Protein AF-A0A958HWY1-F1 (afdb_monomer_lite)

pLDDT: mean 85.23, std 18.1, range [46.81, 98.38]

Secondary structure (DSSP, 8-state):
----------------S--S--TTT---HHHHHHHHHHHHH--SHHHHHHHHHHHHHHH-SPPHHHHHHHHHHHH-

Foldseek 3Di:
DD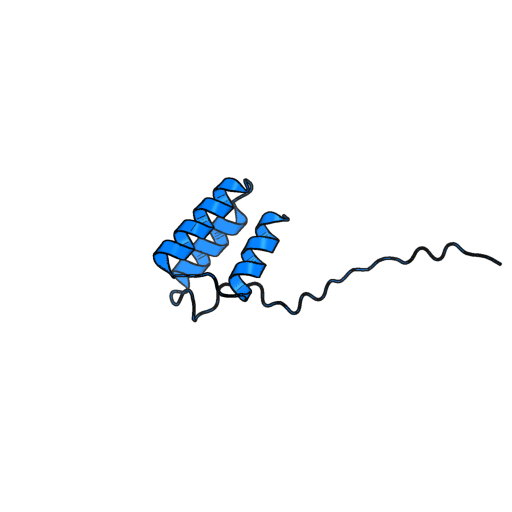DDPPPPPPPPVPPPQQQAQDCLQPVDPVVRVVLVVVLVPDDDLVVLVVSQVVSCVPRNHGDRNPVNNSVVSNVD

Sequence (76 aa):
FLEDRMPRVDAAVEIDAEMHLPDSYIVSPNEKVVIYHRLLNLEEQHLIDNLVEELKDRFGPLPPPAENLIEMVKIK

Radius of gyration: 17.13 Å; chains: 1; bounding box: 25×46×46 Å

Structure (mmCIF, N/CA/C/O backbone):
data_AF-A0A958HWY1-F1
#
_entry.id   AF-A0A958HWY1-F1
#
loop_
_atom_site.group_PDB
_atom_site.id
_atom_site.type_symbol
_atom_site.label_atom_id
_atom_site.label_alt_id
_atom_site.label_comp_id
_atom_site.label_asym_id
_atom_site.label_entity_id
_atom_site.label_seq_id
_atom_site.pdbx_PDB_ins_code
_atom_site.Cartn_x
_atom_site.Cartn_y
_atom_site.Cartn_z
_atom_site.occupancy
_atom_site.B_iso_or_equiv
_atom_site.auth_seq_id
_atom_site.auth_comp_id
_atom_site.auth_asym_id
_atom_site.auth_atom_id
_atom_site.pdbx_PDB_model_num
ATOM 1 N N . PHE A 1 1 ? -11.370 -38.747 34.564 1.00 48.66 1 PHE A N 1
ATOM 2 C CA . PHE A 1 1 ? -12.766 -38.508 34.155 1.00 48.66 1 PHE A CA 1
ATOM 3 C C . PHE A 1 1 ? -13.161 -37.165 34.752 1.00 48.66 1 PHE A C 1
ATOM 5 O O . PHE A 1 1 ? -13.153 -37.086 35.965 1.00 48.66 1 PHE A O 1
ATOM 12 N N . LEU A 1 2 ? -13.380 -36.057 34.056 1.00 48.41 2 LEU A N 1
ATOM 13 C CA . LEU A 1 2 ? -13.472 -35.711 32.641 1.00 48.41 2 LEU A CA 1
ATOM 14 C C . LEU A 1 2 ? -13.055 -34.228 32.513 1.00 48.41 2 LEU A C 1
ATOM 16 O O . LEU A 1 2 ? -13.241 -33.464 33.452 1.00 48.41 2 LEU A O 1
ATOM 20 N N . GLU A 1 3 ? -12.477 -33.899 31.360 1.00 55.53 3 GLU A N 1
ATOM 21 C CA . GLU A 1 3 ? -12.664 -32.648 30.607 1.00 55.53 3 GLU A CA 1
ATOM 22 C C . GLU A 1 3 ? -12.516 -31.298 31.326 1.00 55.53 3 GLU A C 1
ATOM 24 O O . GLU A 1 3 ? -13.462 -30.747 31.869 1.00 55.53 3 GLU A O 1
ATOM 29 N N . ASP A 1 4 ? -11.357 -30.674 31.115 1.00 54.16 4 ASP A N 1
ATOM 30 C CA . ASP A 1 4 ? -11.362 -29.329 30.530 1.00 54.16 4 ASP A CA 1
ATOM 31 C C . ASP A 1 4 ? -10.213 -29.223 29.519 1.00 54.16 4 ASP A C 1
ATOM 33 O O . ASP A 1 4 ? -9.170 -28.605 29.733 1.00 54.16 4 ASP A O 1
ATOM 37 N N . ARG A 1 5 ? -10.356 -29.960 28.412 1.00 55.78 5 ARG A N 1
ATOM 38 C CA . ARG A 1 5 ? -9.527 -29.740 27.226 1.00 55.78 5 ARG A CA 1
ATOM 39 C C . ARG A 1 5 ? -10.136 -28.555 26.488 1.00 55.78 5 ARG A C 1
ATOM 41 O O . ARG A 1 5 ? -10.785 -28.756 25.466 1.00 55.78 5 ARG A O 1
ATOM 48 N N . MET A 1 6 ? -9.936 -27.340 26.999 1.00 57.19 6 MET A N 1
ATOM 49 C CA . MET A 1 6 ? -10.125 -26.157 26.164 1.00 57.19 6 MET A CA 1
ATOM 50 C C . MET A 1 6 ? -9.254 -26.365 24.920 1.00 57.19 6 MET A C 1
ATOM 52 O O . MET A 1 6 ? -8.041 -26.565 25.074 1.00 57.19 6 MET A O 1
ATOM 56 N N . PRO A 1 7 ? -9.810 -26.383 23.697 1.00 55.16 7 PRO A N 1
ATOM 57 C CA . PRO A 1 7 ? -8.959 -26.287 22.533 1.00 55.16 7 PRO A CA 1
ATOM 58 C C . PRO A 1 7 ? -8.275 -24.928 22.654 1.00 55.16 7 PRO A C 1
ATOM 60 O O . PRO A 1 7 ? -8.921 -23.886 22.548 1.00 55.16 7 PRO A O 1
ATOM 63 N N . ARG A 1 8 ? -6.968 -24.926 22.936 1.00 55.59 8 ARG A N 1
ATOM 64 C CA . ARG A 1 8 ? -6.153 -23.766 22.603 1.00 55.59 8 ARG A CA 1
ATOM 65 C C . ARG A 1 8 ? -6.299 -23.632 21.104 1.00 55.59 8 ARG A C 1
ATOM 67 O O . ARG A 1 8 ? -5.778 -24.451 20.350 1.00 55.59 8 ARG A O 1
ATOM 74 N N . VAL A 1 9 ? -7.105 -22.667 20.689 1.00 54.53 9 VAL A N 1
ATOM 75 C CA . VAL A 1 9 ? -7.105 -22.214 19.312 1.00 54.53 9 VAL A CA 1
ATOM 76 C C . VAL A 1 9 ? -5.793 -21.459 19.166 1.00 54.53 9 VAL A C 1
ATOM 78 O O . VAL A 1 9 ? -5.743 -20.238 19.256 1.00 54.53 9 VAL A O 1
ATOM 81 N N . ASP A 1 10 ? -4.707 -22.208 19.000 1.00 49.19 10 ASP A N 1
ATOM 82 C CA . ASP A 1 10 ? -3.505 -21.696 18.369 1.00 49.19 10 ASP A CA 1
ATOM 83 C C . ASP A 1 10 ? -3.876 -21.537 16.890 1.00 49.19 10 ASP A C 1
ATOM 85 O O . ASP A 1 10 ? -3.519 -22.348 16.040 1.00 49.19 10 ASP A O 1
ATOM 89 N N . ALA A 1 11 ? -4.692 -20.523 16.584 1.00 48.94 11 ALA A N 1
ATOM 90 C CA . ALA A 1 11 ? -4.879 -20.055 15.222 1.00 48.94 11 ALA A CA 1
ATOM 91 C C . ALA A 1 11 ? -3.595 -19.325 14.825 1.00 48.94 11 ALA A C 1
ATOM 93 O O . ALA A 1 11 ? -3.564 -18.107 14.675 1.00 48.94 11 ALA A O 1
ATOM 94 N N . ALA A 1 12 ? -2.513 -20.084 14.660 1.00 49.00 12 ALA A N 1
ATOM 95 C CA . ALA A 1 12 ? -1.507 -19.722 13.689 1.00 49.00 12 ALA A CA 1
ATOM 96 C C . ALA A 1 12 ? -2.202 -19.876 12.337 1.00 49.00 12 ALA A C 1
ATOM 98 O O . ALA A 1 12 ? -2.203 -20.946 11.731 1.00 49.00 12 ALA A O 1
ATOM 99 N N . VAL A 1 13 ? -2.913 -18.827 11.923 1.00 46.81 13 VAL A N 1
ATOM 100 C CA . VAL A 1 13 ? -3.331 -18.706 10.538 1.00 46.81 13 VAL A CA 1
ATOM 101 C C . VAL A 1 13 ? -2.019 -18.541 9.779 1.00 46.81 13 VAL A C 1
ATOM 103 O O . VAL A 1 13 ? -1.476 -17.442 9.697 1.00 46.81 13 VAL A O 1
ATOM 106 N N . GLU A 1 14 ? -1.448 -19.651 9.314 1.00 48.09 14 GLU A N 1
ATOM 107 C CA . GLU A 1 14 ? -0.447 -19.635 8.254 1.00 48.09 14 GLU A CA 1
ATOM 108 C C . GLU A 1 14 ? -1.170 -19.111 7.016 1.00 48.09 14 GLU A C 1
ATOM 110 O O . GLU A 1 14 ? -1.716 -19.853 6.201 1.00 48.09 14 GLU A O 1
ATOM 115 N N . ILE A 1 15 ? -1.280 -17.786 6.946 1.00 52.16 15 ILE A N 1
ATOM 116 C CA . ILE A 1 15 ? -1.700 -17.089 5.750 1.00 52.16 15 ILE A CA 1
ATOM 117 C C . ILE A 1 15 ? -0.519 -17.235 4.794 1.00 52.16 15 ILE A C 1
ATOM 119 O O . ILE A 1 15 ? 0.375 -16.398 4.758 1.00 52.16 15 ILE A O 1
ATOM 123 N N . ASP A 1 16 ? -0.540 -18.303 4.000 1.00 53.78 16 ASP A N 1
ATOM 124 C CA . ASP A 1 16 ? 0.289 -18.467 2.797 1.00 53.78 16 ASP A CA 1
ATOM 125 C C . ASP A 1 16 ? -0.132 -17.467 1.692 1.00 53.78 16 ASP A C 1
ATOM 127 O O . ASP A 1 16 ? 0.254 -17.564 0.530 1.00 53.78 16 ASP A O 1
ATOM 131 N N . ALA A 1 17 ? -0.988 -16.497 2.036 1.00 59.72 17 ALA A N 1
ATOM 132 C CA . ALA A 1 17 ? -1.307 -15.374 1.186 1.00 59.72 17 ALA A CA 1
ATOM 133 C C . ALA A 1 17 ? -0.162 -14.372 1.298 1.00 59.72 17 ALA A C 1
ATOM 135 O O . ALA A 1 17 ? 0.028 -13.693 2.307 1.00 59.72 17 ALA A O 1
ATOM 136 N N . GLU A 1 18 ? 0.621 -14.306 0.234 1.00 80.06 18 GLU A N 1
ATOM 137 C CA . GLU A 1 18 ? 1.607 -13.266 0.025 1.00 80.06 18 GLU A CA 1
ATOM 138 C C . GLU A 1 18 ? 0.982 -11.891 0.339 1.00 80.06 18 GLU A C 1
ATOM 140 O O . GLU A 1 18 ? 0.015 -11.491 -0.296 1.00 80.06 18 GLU A O 1
ATOM 145 N N . MET A 1 19 ? 1.495 -11.181 1.348 1.00 89.06 19 MET A N 1
ATOM 146 C CA . MET A 1 19 ? 0.997 -9.868 1.792 1.00 89.06 19 MET A CA 1
ATOM 147 C C . MET A 1 19 ? 2.058 -8.809 1.515 1.00 89.06 19 MET A C 1
ATOM 149 O O . MET A 1 19 ? 2.805 -8.391 2.400 1.00 89.06 19 MET A O 1
ATOM 153 N N . HIS A 1 20 ? 2.188 -8.418 0.253 1.00 93.25 20 HIS A N 1
ATOM 154 C CA . HIS A 1 20 ? 3.224 -7.485 -0.173 1.00 93.25 20 HIS A CA 1
ATOM 155 C C . HIS A 1 20 ? 2.799 -6.714 -1.421 1.00 93.25 20 HIS A C 1
ATOM 157 O O . HIS A 1 20 ? 1.875 -7.100 -2.128 1.00 93.25 20 HIS A O 1
ATOM 163 N N . LEU A 1 21 ? 3.507 -5.624 -1.712 1.00 95.69 21 LEU A N 1
ATOM 164 C CA . LEU A 1 21 ? 3.416 -4.893 -2.975 1.00 95.69 21 LEU A CA 1
ATOM 165 C C . LEU A 1 21 ? 4.336 -5.568 -4.008 1.00 95.69 21 LEU A C 1
ATOM 167 O O . LEU A 1 21 ? 5.562 -5.453 -3.863 1.00 95.69 21 LEU A O 1
ATOM 171 N N . PRO A 1 22 ? 3.811 -6.260 -5.039 1.00 95.75 22 PRO A N 1
ATOM 172 C CA . PRO A 1 22 ? 4.635 -6.980 -6.014 1.00 95.75 22 PRO A C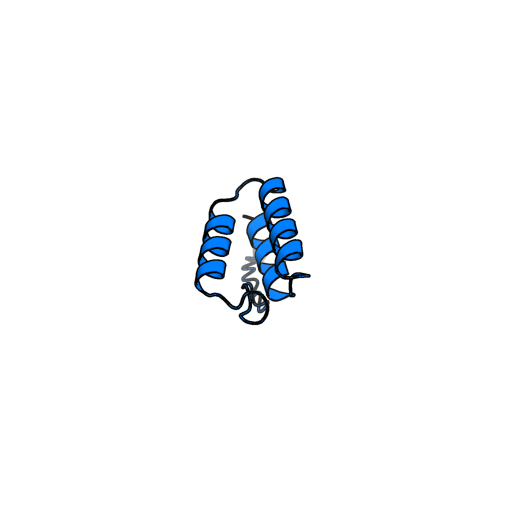A 1
ATOM 173 C C . PRO A 1 22 ? 5.450 -6.033 -6.903 1.00 95.75 22 PRO A C 1
ATOM 175 O O . PRO A 1 22 ? 5.049 -4.895 -7.148 1.00 95.75 22 PRO A O 1
ATOM 178 N N . ASP A 1 23 ? 6.607 -6.480 -7.406 1.00 95.00 23 ASP A N 1
ATOM 179 C CA . ASP A 1 23 ? 7.431 -5.707 -8.367 1.00 95.00 23 ASP A CA 1
ATOM 180 C C . ASP A 1 23 ? 6.684 -5.432 -9.679 1.00 95.00 23 ASP A C 1
ATOM 182 O O . ASP A 1 23 ? 6.921 -4.419 -10.329 1.00 95.00 23 ASP A O 1
ATOM 186 N N . SER A 1 24 ? 5.736 -6.302 -10.039 1.00 94.06 24 SER A N 1
ATOM 187 C CA . SER A 1 24 ? 4.855 -6.123 -11.195 1.00 94.06 24 SER A CA 1
ATOM 188 C C . SER A 1 24 ? 3.823 -5.007 -11.021 1.00 94.06 24 SER A C 1
ATOM 190 O O . SER A 1 24 ? 3.281 -4.543 -12.020 1.00 94.06 24 SER A O 1
ATOM 192 N N . TYR A 1 25 ? 3.544 -4.580 -9.786 1.00 97.31 25 TYR A N 1
ATOM 193 C CA . TYR A 1 25 ? 2.560 -3.538 -9.495 1.00 97.31 25 TYR A CA 1
ATOM 194 C C . TYR A 1 25 ? 3.215 -2.175 -9.278 1.00 97.31 25 TYR A C 1
ATOM 196 O O . TYR A 1 25 ? 2.816 -1.182 -9.878 1.00 97.31 25 TYR A O 1
ATOM 204 N N . ILE A 1 26 ? 4.272 -2.132 -8.465 1.00 97.06 26 ILE A N 1
ATOM 205 C CA . ILE A 1 26 ? 5.077 -0.926 -8.256 1.00 97.06 26 ILE A CA 1
ATOM 206 C C . ILE A 1 26 ? 6.523 -1.296 -8.556 1.00 97.06 26 ILE A C 1
ATOM 208 O O . ILE A 1 26 ? 7.150 -2.008 -7.785 1.00 97.06 26 ILE A O 1
ATOM 212 N N . VAL A 1 27 ? 7.072 -0.818 -9.670 1.00 95.94 27 VAL A N 1
ATOM 213 C CA . VAL A 1 27 ? 8.433 -1.200 -10.093 1.00 95.94 27 VAL A CA 1
ATOM 214 C C . VAL A 1 27 ? 9.504 -0.503 -9.249 1.00 95.94 27 VAL A C 1
ATOM 216 O O . VAL A 1 27 ? 10.562 -1.068 -8.990 1.00 95.94 27 VAL A O 1
ATOM 219 N N . SER A 1 28 ? 9.243 0.732 -8.808 1.00 97.56 28 SER A N 1
ATOM 220 C CA . SER A 1 28 ? 10.211 1.544 -8.067 1.00 97.56 28 SER A CA 1
ATOM 221 C C . SER A 1 28 ? 10.334 1.094 -6.604 1.00 97.56 28 SER A C 1
ATOM 223 O O . SER A 1 28 ? 9.376 1.241 -5.836 1.00 97.56 28 SER A O 1
ATOM 225 N N . PRO A 1 29 ? 11.518 0.634 -6.152 1.00 93.88 29 PRO A N 1
ATOM 226 C CA . PRO A 1 29 ? 11.723 0.252 -4.754 1.00 93.88 29 PRO A CA 1
ATOM 227 C C . PRO A 1 29 ? 11.512 1.421 -3.787 1.00 93.88 29 PRO A C 1
ATOM 229 O O . PRO A 1 29 ? 10.952 1.244 -2.707 1.00 93.88 29 PRO A O 1
ATOM 232 N N . ASN A 1 30 ? 11.903 2.635 -4.188 1.00 97.25 30 ASN A N 1
ATOM 233 C CA . ASN A 1 30 ? 11.727 3.829 -3.366 1.00 97.25 30 ASN A CA 1
ATOM 234 C C . ASN A 1 30 ? 10.242 4.160 -3.171 1.00 97.25 30 ASN A C 1
ATOM 236 O O . ASN A 1 30 ? 9.842 4.512 -2.063 1.00 97.25 30 ASN A O 1
ATOM 240 N N . GLU A 1 31 ? 9.414 4.016 -4.213 1.00 96.94 31 GLU A N 1
ATOM 241 C CA . GLU A 1 31 ? 7.968 4.227 -4.080 1.00 96.94 31 GLU A CA 1
ATOM 242 C C . GLU A 1 31 ? 7.347 3.190 -3.150 1.00 96.94 31 GLU A C 1
ATOM 244 O O . GLU A 1 31 ? 6.588 3.566 -2.260 1.00 96.94 31 GLU A O 1
ATOM 249 N N . LYS A 1 32 ? 7.729 1.910 -3.267 1.00 96.75 32 LYS A N 1
ATOM 250 C CA . LYS A 1 32 ? 7.261 0.876 -2.333 1.00 96.75 32 LYS A CA 1
ATOM 251 C C . LYS A 1 32 ? 7.572 1.224 -0.886 1.00 96.75 32 LYS A C 1
ATOM 253 O O . LYS A 1 32 ? 6.682 1.140 -0.048 1.00 96.75 32 LYS A O 1
ATOM 258 N N . VAL A 1 33 ? 8.807 1.634 -0.589 1.00 97.00 33 VAL A N 1
ATOM 259 C CA . VAL A 1 33 ? 9.213 2.021 0.773 1.00 97.00 33 VAL A CA 1
ATOM 260 C C . VAL A 1 33 ? 8.346 3.163 1.300 1.00 97.00 33 VAL A C 1
ATOM 262 O O . VAL A 1 33 ? 7.891 3.105 2.441 1.00 97.00 33 VAL A O 1
ATOM 265 N N . VAL A 1 34 ? 8.057 4.169 0.470 1.00 97.69 34 VAL A N 1
ATOM 266 C CA . VAL A 1 34 ? 7.162 5.275 0.844 1.00 97.69 34 VAL A CA 1
ATOM 267 C C . VAL A 1 34 ? 5.746 4.772 1.132 1.00 97.69 34 VAL A C 1
ATOM 269 O O . VAL A 1 34 ? 5.166 5.162 2.144 1.00 97.69 34 VAL A O 1
ATOM 272 N N . ILE A 1 35 ? 5.186 3.895 0.292 1.00 97.19 35 ILE A N 1
ATOM 273 C CA . ILE A 1 35 ? 3.844 3.334 0.512 1.00 97.19 35 ILE A CA 1
ATOM 274 C C . ILE A 1 35 ? 3.802 2.486 1.788 1.00 97.19 35 ILE A C 1
ATOM 276 O O . ILE A 1 35 ? 2.903 2.681 2.602 1.00 97.19 35 ILE A O 1
ATOM 280 N N . TYR A 1 36 ? 4.791 1.620 2.023 1.00 95.94 36 TYR A N 1
ATOM 281 C CA . TYR A 1 36 ? 4.884 0.851 3.268 1.00 95.94 36 TYR A CA 1
ATOM 282 C C . TYR A 1 36 ? 4.965 1.763 4.493 1.00 95.94 36 TYR A C 1
ATOM 284 O O . TYR A 1 36 ? 4.254 1.546 5.471 1.00 95.94 36 TYR A O 1
ATOM 292 N N . HIS A 1 37 ? 5.776 2.822 4.436 1.00 96.25 37 HIS A N 1
ATOM 293 C CA . HIS A 1 37 ? 5.866 3.781 5.532 1.00 96.25 37 HIS A CA 1
ATOM 294 C C . HIS A 1 37 ? 4.529 4.491 5.773 1.00 96.25 37 HIS A C 1
ATOM 296 O O . HIS A 1 37 ? 4.143 4.689 6.921 1.00 96.25 37 HIS A O 1
ATOM 302 N N . ARG A 1 38 ? 3.789 4.854 4.719 1.00 96.62 38 ARG A N 1
ATOM 303 C CA . ARG A 1 38 ? 2.441 5.422 4.865 1.00 96.62 38 ARG A CA 1
ATOM 304 C C . ARG A 1 38 ? 1.503 4.423 5.539 1.00 96.62 38 ARG A C 1
ATOM 306 O O . ARG A 1 38 ? 0.932 4.771 6.562 1.00 96.62 38 ARG A O 1
ATOM 313 N N . LEU A 1 39 ? 1.420 3.186 5.044 1.00 94.62 39 LEU A N 1
ATOM 314 C CA . LEU A 1 39 ? 0.565 2.133 5.611 1.00 94.62 39 LEU A CA 1
ATOM 315 C C . LEU A 1 39 ? 0.829 1.886 7.103 1.00 94.62 39 LEU A C 1
ATOM 317 O O . LEU A 1 39 ? -0.113 1.702 7.863 1.00 94.62 39 LEU A O 1
ATOM 321 N N . LEU A 1 40 ? 2.089 1.939 7.546 1.00 91.81 40 LEU A N 1
ATOM 322 C CA . LEU A 1 40 ? 2.439 1.755 8.959 1.00 91.81 40 LEU A CA 1
ATOM 323 C C . LEU A 1 40 ? 1.928 2.872 9.885 1.00 91.81 40 LEU A C 1
ATOM 325 O O . LEU A 1 40 ? 1.735 2.612 11.075 1.00 91.81 40 LEU A O 1
ATOM 329 N N . ASN A 1 41 ? 1.742 4.085 9.354 1.00 94.19 41 ASN A N 1
ATOM 330 C CA . ASN A 1 41 ? 1.382 5.291 10.107 1.00 94.19 41 ASN A CA 1
ATOM 331 C C . ASN A 1 41 ? -0.091 5.704 9.941 1.00 94.19 41 ASN A C 1
ATOM 333 O O . ASN A 1 41 ? -0.504 6.711 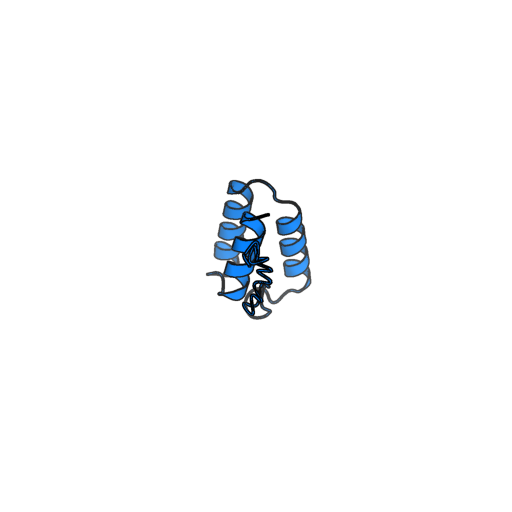10.513 1.00 94.19 41 ASN A O 1
ATOM 337 N N . LEU A 1 42 ? -0.875 4.979 9.141 1.00 94.50 42 LEU A N 1
ATOM 338 C CA . LEU A 1 42 ? -2.313 5.206 9.030 1.00 94.50 42 LEU A CA 1
ATOM 339 C C . LEU A 1 42 ? -3.046 4.373 10.086 1.00 94.50 42 LEU A C 1
ATOM 341 O O . LEU A 1 42 ? -2.854 3.164 10.157 1.00 94.50 42 LEU A O 1
ATOM 345 N N . GLU A 1 43 ? -3.883 5.031 10.886 1.00 88.94 43 GLU A N 1
ATOM 346 C CA . GLU A 1 43 ? -4.722 4.390 11.917 1.00 88.94 43 GLU A CA 1
ATOM 347 C C . GLU A 1 43 ? -6.216 4.471 11.572 1.00 88.94 43 GLU A C 1
ATOM 349 O O . GLU A 1 43 ? -7.023 3.645 11.981 1.00 88.94 43 GLU A O 1
ATOM 354 N N . GLU A 1 44 ? -6.593 5.473 10.783 1.00 93.62 44 GLU A N 1
ATOM 355 C CA . GLU A 1 44 ? -7.974 5.737 10.405 1.00 93.62 44 GLU A CA 1
ATOM 356 C C . GLU A 1 44 ? -8.331 5.003 9.108 1.00 93.62 44 GLU A C 1
ATOM 358 O O . GLU A 1 44 ? -7.705 5.222 8.064 1.00 93.62 44 GLU A O 1
ATOM 363 N N . GLN A 1 45 ? -9.393 4.193 9.139 1.00 93.06 45 GLN A N 1
ATOM 364 C CA . GLN A 1 45 ? -9.823 3.381 7.994 1.00 93.06 45 GLN A CA 1
ATOM 365 C C . GLN A 1 45 ? -10.054 4.218 6.724 1.00 93.06 45 GLN A C 1
ATOM 367 O O . GLN A 1 45 ? -9.624 3.830 5.639 1.00 93.06 45 GLN A O 1
ATOM 372 N N . HIS A 1 46 ? -10.639 5.412 6.866 1.00 95.44 46 HIS A N 1
ATOM 373 C CA . HIS A 1 46 ? -10.890 6.310 5.737 1.00 95.44 46 HIS A CA 1
ATOM 374 C C . HIS A 1 46 ? -9.597 6.825 5.076 1.00 95.44 46 HIS A C 1
ATOM 376 O O . HIS A 1 46 ? -9.574 7.080 3.873 1.00 95.44 46 HIS A O 1
ATOM 382 N N . LEU A 1 47 ? -8.501 6.974 5.832 1.00 96.56 47 LEU A N 1
ATOM 383 C CA . LEU A 1 47 ? -7.208 7.373 5.268 1.00 96.56 47 LEU A CA 1
ATOM 384 C C . LEU A 1 47 ? -6.559 6.222 4.497 1.00 96.56 47 LEU A C 1
ATOM 386 O O . LEU A 1 47 ? -5.912 6.461 3.477 1.00 96.56 47 LEU A O 1
ATOM 390 N N . ILE A 1 48 ? -6.752 4.985 4.962 1.00 96.44 48 ILE A N 1
ATOM 391 C CA . ILE A 1 48 ? -6.317 3.784 4.242 1.00 96.44 48 ILE A CA 1
ATOM 392 C C . ILE A 1 48 ? -7.087 3.671 2.923 1.00 96.44 48 ILE A C 1
ATOM 394 O O . ILE A 1 48 ? -6.475 3.444 1.884 1.00 96.44 48 ILE A O 1
ATOM 398 N N . ASP A 1 49 ? -8.401 3.902 2.934 1.00 96.75 49 ASP A N 1
ATOM 399 C CA . ASP A 1 49 ? -9.220 3.894 1.717 1.00 96.75 49 ASP A CA 1
ATOM 400 C C . ASP A 1 49 ? -8.768 4.963 0.710 1.00 96.75 49 ASP A C 1
ATOM 402 O O . ASP A 1 49 ? -8.611 4.670 -0.474 1.00 96.75 49 ASP A O 1
ATOM 406 N N . ASN A 1 50 ? -8.446 6.175 1.174 1.00 98.00 50 ASN A N 1
ATOM 407 C CA . ASN A 1 50 ? -7.889 7.223 0.312 1.00 98.00 50 ASN A CA 1
ATOM 408 C C . ASN A 1 50 ? -6.549 6.812 -0.320 1.00 98.00 50 ASN A C 1
ATOM 410 O O . ASN A 1 50 ? -6.308 7.084 -1.496 1.00 98.00 50 ASN A O 1
ATOM 414 N N . LEU A 1 51 ? -5.673 6.150 0.445 1.00 97.56 51 LEU A N 1
ATOM 415 C CA . LEU A 1 51 ? -4.417 5.617 -0.082 1.00 97.56 51 LEU A CA 1
ATOM 416 C C . LEU A 1 51 ? -4.667 4.527 -1.131 1.00 97.56 51 LEU A C 1
ATOM 418 O O . LEU A 1 51 ? -3.984 4.497 -2.149 1.00 97.56 51 LEU A O 1
ATOM 422 N N . VAL A 1 52 ? -5.645 3.650 -0.910 1.00 97.75 52 VAL A N 1
ATOM 423 C CA . VAL A 1 52 ? -6.026 2.610 -1.874 1.00 97.75 52 VAL A CA 1
ATOM 424 C C . VAL A 1 52 ? -6.494 3.217 -3.192 1.00 97.75 52 VAL A C 1
ATOM 426 O O . VAL A 1 52 ? -6.070 2.757 -4.249 1.00 97.75 52 VAL A O 1
ATOM 429 N N . GLU A 1 53 ? -7.322 4.258 -3.152 1.00 98.38 53 GLU A N 1
ATOM 430 C CA . GLU A 1 53 ? -7.767 4.938 -4.372 1.00 98.38 53 GLU A CA 1
ATOM 431 C C . GLU A 1 53 ? -6.608 5.651 -5.085 1.00 98.38 53 GLU A C 1
ATOM 433 O O . GLU A 1 53 ? -6.502 5.561 -6.306 1.00 98.38 53 GLU A O 1
ATOM 438 N N . GLU A 1 54 ? -5.671 6.256 -4.345 1.00 98.19 54 GLU A N 1
ATOM 439 C CA . GLU A 1 54 ? -4.437 6.806 -4.927 1.00 98.19 54 GLU A CA 1
ATOM 440 C C . GLU A 1 54 ? -3.604 5.720 -5.632 1.00 98.19 54 GLU A C 1
ATOM 442 O O . GLU A 1 54 ? -3.097 5.936 -6.734 1.00 98.19 54 GLU A O 1
ATOM 447 N N . LEU A 1 55 ? -3.462 4.541 -5.016 1.00 97.94 55 LEU A N 1
ATOM 448 C CA . LEU A 1 55 ? -2.747 3.417 -5.621 1.00 97.94 55 LEU A CA 1
ATOM 449 C C . LEU A 1 55 ? -3.444 2.942 -6.900 1.00 97.94 55 LEU A C 1
ATOM 451 O O . LEU A 1 55 ? -2.775 2.716 -7.907 1.00 97.94 55 LEU A O 1
ATOM 455 N N . LYS A 1 56 ? -4.777 2.849 -6.885 1.00 98.06 56 LYS A N 1
ATOM 456 C CA . LYS A 1 56 ? -5.560 2.440 -8.055 1.00 98.06 56 LYS A CA 1
ATOM 457 C C . LYS A 1 56 ? -5.466 3.427 -9.210 1.00 98.06 56 LYS A C 1
ATOM 459 O O . LYS A 1 56 ? -5.311 2.994 -10.348 1.00 98.06 56 LYS A O 1
ATOM 464 N N . ASP A 1 57 ? -5.527 4.724 -8.927 1.00 98.12 57 ASP A N 1
ATOM 465 C CA . ASP A 1 57 ? -5.405 5.773 -9.943 1.00 98.12 57 ASP A CA 1
ATOM 4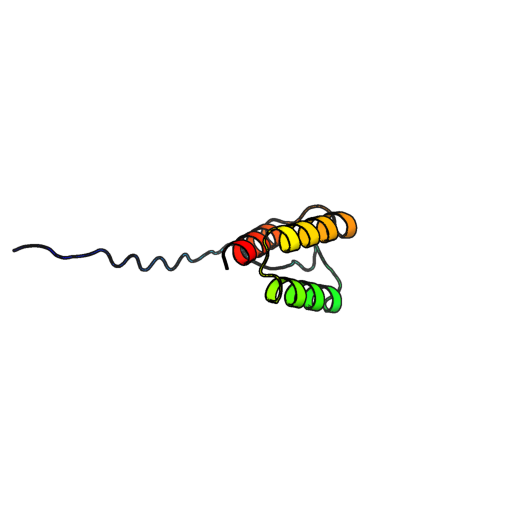66 C C . ASP A 1 57 ? -4.017 5.757 -10.605 1.00 98.12 57 ASP A C 1
ATOM 468 O O . ASP A 1 57 ? -3.885 5.882 -11.821 1.00 98.12 57 ASP A O 1
ATOM 472 N N . ARG A 1 58 ? -2.965 5.524 -9.810 1.00 97.31 58 ARG A N 1
ATOM 473 C CA . ARG A 1 58 ? -1.572 5.581 -10.280 1.00 97.31 58 ARG A CA 1
ATOM 474 C C . ARG A 1 58 ? -1.065 4.290 -10.917 1.00 97.31 58 ARG A C 1
ATOM 476 O O . ARG A 1 58 ? -0.288 4.351 -11.867 1.00 97.31 58 ARG A O 1
ATOM 483 N N . PHE A 1 59 ? -1.446 3.139 -10.370 1.00 97.00 59 PHE A N 1
ATOM 484 C CA . PHE A 1 59 ? -0.868 1.833 -10.712 1.00 97.00 59 PHE A CA 1
ATOM 485 C C . PHE A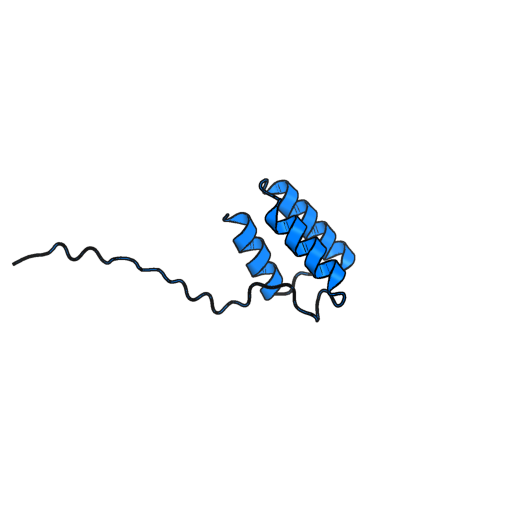 1 59 ? -1.905 0.838 -11.251 1.00 97.00 59 PHE A C 1
ATOM 487 O O . PHE A 1 59 ? -1.546 -0.254 -11.688 1.00 97.00 59 PHE A O 1
ATOM 494 N N . GLY A 1 60 ? -3.189 1.208 -11.260 1.00 97.31 60 GLY A N 1
ATOM 495 C CA . GLY A 1 60 ? -4.282 0.324 -11.649 1.00 97.31 60 GLY A CA 1
ATOM 496 C C . GLY A 1 60 ? -4.759 -0.576 -10.501 1.00 97.31 60 GLY A C 1
ATOM 497 O O . GLY A 1 60 ? -4.378 -0.378 -9.345 1.00 97.31 60 GLY A O 1
ATOM 498 N N . PRO A 1 61 ? -5.623 -1.565 -10.786 1.00 97.75 61 PRO A N 1
ATOM 499 C CA . PRO A 1 61 ? -6.240 -2.396 -9.754 1.00 97.75 61 PRO A CA 1
ATOM 500 C C . PRO A 1 61 ? -5.192 -3.117 -8.901 1.00 97.75 61 PRO A C 1
ATOM 502 O O . PRO A 1 61 ? -4.167 -3.569 -9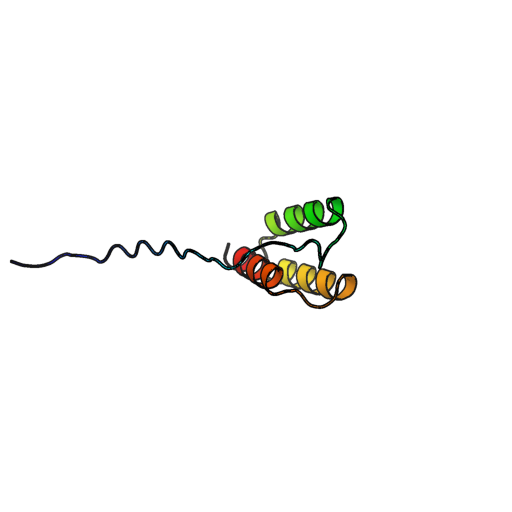.415 1.00 97.75 61 PRO A O 1
ATOM 505 N N . LEU A 1 62 ? -5.466 -3.233 -7.600 1.00 97.00 62 LEU A N 1
ATOM 506 C CA . LEU A 1 62 ? -4.583 -3.937 -6.678 1.00 97.00 62 LEU A CA 1
ATOM 507 C C . LEU A 1 62 ? -4.499 -5.421 -7.077 1.00 97.00 62 LEU A C 1
ATOM 509 O O . LEU A 1 62 ? -5.531 -6.052 -7.296 1.00 97.00 62 LEU A O 1
ATOM 513 N N . PRO A 1 63 ? -3.297 -6.007 -7.180 1.00 96.81 63 PRO A N 1
ATOM 514 C CA . PRO A 1 63 ? -3.165 -7.450 -7.305 1.00 96.81 63 PRO A CA 1
ATOM 515 C C . PRO A 1 63 ? -3.487 -8.129 -5.962 1.00 96.81 63 PRO A C 1
ATOM 517 O O . PRO A 1 63 ? -3.329 -7.494 -4.914 1.00 96.81 63 PRO A O 1
ATOM 520 N N . PRO A 1 64 ? -3.819 -9.435 -5.954 1.00 95.31 64 PRO A N 1
ATOM 521 C CA . PRO A 1 64 ? -4.222 -10.137 -4.734 1.00 95.31 64 PRO A CA 1
ATOM 522 C C . PRO A 1 64 ? -3.246 -9.980 -3.553 1.00 95.31 64 PRO A C 1
ATOM 524 O O . PRO A 1 64 ? -3.706 -9.721 -2.442 1.00 95.31 64 PRO A O 1
ATOM 527 N N . PRO A 1 65 ? -1.908 -10.019 -3.748 1.00 94.94 65 PRO A N 1
ATOM 528 C CA . PRO A 1 65 ? -0.990 -9.825 -2.630 1.00 94.94 65 PRO A CA 1
ATOM 529 C C . PRO A 1 65 ? -1.055 -8.439 -1.980 1.00 94.94 65 PRO A C 1
ATOM 531 O O . PRO A 1 65 ? -0.836 -8.293 -0.776 1.00 94.94 65 PRO A O 1
ATOM 534 N N . ALA A 1 66 ? -1.371 -7.412 -2.775 1.00 95.94 66 ALA A N 1
ATOM 535 C CA . ALA A 1 66 ? -1.538 -6.057 -2.279 1.00 95.94 66 ALA A CA 1
ATOM 536 C C . ALA A 1 66 ? -2.897 -5.892 -1.590 1.00 95.94 66 ALA A C 1
ATOM 538 O O . ALA A 1 66 ? -2.959 -5.242 -0.555 1.00 95.94 66 ALA A O 1
ATOM 539 N N . GLU A 1 67 ? -3.965 -6.508 -2.109 1.00 95.62 67 GLU A N 1
ATOM 540 C CA . GLU A 1 67 ? -5.279 -6.516 -1.448 1.00 95.62 67 GLU A CA 1
ATOM 541 C C . GLU A 1 67 ? -5.181 -7.107 -0.036 1.00 95.62 67 GLU A C 1
ATOM 543 O O . GLU A 1 67 ? -5.565 -6.444 0.928 1.00 95.62 67 GLU A O 1
ATOM 548 N N . ASN A 1 68 ? -4.541 -8.272 0.102 1.00 93.81 68 ASN A N 1
ATOM 549 C CA . ASN A 1 68 ? -4.322 -8.917 1.400 1.00 93.81 68 ASN A CA 1
ATOM 550 C C . ASN A 1 68 ? -3.531 -8.023 2.369 1.00 93.81 68 ASN A C 1
ATOM 552 O O . ASN A 1 68 ? -3.848 -7.942 3.556 1.00 93.81 68 ASN A O 1
ATOM 556 N N . LEU A 1 69 ? -2.504 -7.324 1.868 1.00 93.75 69 LEU A N 1
ATOM 557 C CA . LEU A 1 69 ? -1.730 -6.372 2.666 1.00 93.75 69 LEU A CA 1
ATOM 558 C C . LEU A 1 69 ? -2.618 -5.235 3.195 1.00 93.75 69 LEU A C 1
ATOM 560 O O . LEU A 1 69 ? -2.522 -4.881 4.368 1.00 93.75 69 LEU A O 1
ATOM 564 N N . ILE A 1 70 ? -3.479 -4.663 2.351 1.00 94.94 70 ILE A N 1
ATOM 565 C CA . ILE A 1 70 ? -4.391 -3.588 2.759 1.00 94.94 70 ILE A CA 1
ATOM 566 C C . ILE A 1 70 ? -5.405 -4.088 3.792 1.00 94.94 70 ILE A C 1
ATOM 568 O O . ILE A 1 70 ? -5.667 -3.386 4.768 1.00 94.94 70 ILE A O 1
ATOM 572 N N . GLU A 1 71 ? -5.968 -5.281 3.605 1.00 93.06 71 GLU A N 1
ATOM 573 C CA . GLU A 1 71 ? -6.905 -5.873 4.565 1.00 93.06 71 GLU A CA 1
ATOM 574 C C . GLU A 1 71 ? -6.254 -6.087 5.932 1.00 93.06 71 GLU A C 1
ATOM 576 O O . GLU A 1 71 ? -6.828 -5.703 6.949 1.00 93.06 71 GLU A O 1
ATOM 581 N N . MET A 1 72 ? -5.024 -6.601 5.962 1.00 90.31 72 MET A N 1
ATOM 582 C CA . MET A 1 72 ? -4.259 -6.762 7.199 1.00 90.31 72 MET A CA 1
ATOM 583 C C . MET A 1 72 ? -4.033 -5.422 7.909 1.00 90.31 72 MET A C 1
ATOM 585 O O . MET A 1 72 ? -4.251 -5.318 9.116 1.00 90.31 72 MET A O 1
ATOM 589 N N . VAL A 1 73 ? -3.673 -4.372 7.163 1.00 91.31 73 VAL A N 1
ATOM 590 C CA . VAL A 1 73 ? -3.476 -3.024 7.722 1.00 91.31 73 VAL A CA 1
ATOM 591 C C . VAL A 1 73 ? -4.774 -2.452 8.301 1.00 91.31 73 VAL A C 1
ATOM 593 O O . VAL A 1 73 ? -4.715 -1.737 9.293 1.00 91.31 73 VAL A O 1
ATOM 596 N N . LYS A 1 74 ? -5.943 -2.787 7.741 1.00 90.19 74 LYS A N 1
ATOM 597 C CA . LYS A 1 74 ? -7.255 -2.354 8.261 1.00 90.19 74 LYS A CA 1
ATOM 598 C C . LYS A 1 74 ? -7.701 -3.082 9.532 1.00 90.19 74 LYS A C 1
ATOM 600 O O . LYS A 1 74 ? -8.619 -2.606 10.193 1.00 90.19 74 LYS A O 1
ATOM 605 N N . ILE A 1 75 ? -7.125 -4.248 9.825 1.00 86.12 75 ILE A N 1
ATOM 606 C CA . ILE A 1 75 ? -7.453 -5.058 11.011 1.00 86.12 75 ILE A CA 1
ATOM 607 C C . ILE A 1 75 ? -6.566 -4.684 12.211 1.00 86.12 75 ILE A C 1
ATOM 609 O O . ILE A 1 75 ? -6.939 -4.974 13.348 1.00 86.12 75 ILE A O 1
ATOM 613 N N . LYS A 1 76 ? -5.400 -4.072 11.956 1.00 70.38 76 LYS A N 1
ATOM 614 C CA . LYS A 1 76 ? -4.511 -3.520 12.987 1.00 70.38 76 LYS A CA 1
ATOM 615 C C . LYS A 1 76 ? -5.241 -2.482 13.841 1.00 70.38 76 LYS A C 1
ATOM 617 O O . LYS A 1 76 ? -5.030 -2.533 15.074 1.00 70.38 76 LYS A O 1
#